Protein AF-A0A8T9AG79-F1 (afdb_monomer)

Mean predicted aligned error: 8.73 Å

Radius of gyration: 16.17 Å; Cα contacts (8 Å, |Δi|>4): 97; chains: 1; bounding box: 41×25×44 Å

Secondary structure (DSSP, 8-state):
-HHHHHHHHHHHHHHHHHHHS-----S-HHHHHHHHHHTSTT-HHHHHHHHHHHHHHHHHHHHHH----------S---TTS-----HHHHHHHHHHHHHHHHHHHHHHTT-

Sequence (112 aa):
VINAIHAAISSADAFCVARLGMRSASERHDDALVLFQGIAPENEDIKRNVKHLSGLLNIKTDAEYGERLFYENARKRSFRHVGSFASVQDATAAIKHAERLFDFVKGEIQKI

pLDDT: mean 78.28, std 18.97, range [37.62, 95.0]

Solvent-accessible surface area (backbone atoms only — not comparable to full-atom values): 6590 Å² total; per-residue (Å²): 87,66,67,32,42,51,51,34,52,54,40,50,38,52,44,28,33,74,76,69,74,45,60,68,86,62,92,51,67,64,53,42,43,53,54,49,35,63,76,47,73,85,38,65,69,45,54,50,46,43,54,50,51,53,55,42,51,53,52,44,51,43,71,77,71,43,90,64,70,66,83,77,90,76,84,82,82,92,61,98,82,59,75,53,75,69,54,75,65,52,38,51,49,32,44,54,50,22,50,56,47,41,55,50,39,52,59,60,58,75,72,111

Structure (mmCIF, N/CA/C/O backbone):
data_AF-A0A8T9AG79-F1
#
_entry.id   AF-A0A8T9AG79-F1
#
loop_
_atom_site.group_PDB
_atom_site.id
_atom_site.type_symbol
_atom_site.label_atom_id
_atom_site.label_alt_id
_atom_site.label_comp_id
_atom_site.label_asym_id
_atom_site.label_entity_id
_atom_site.label_seq_id
_atom_site.pdbx_PDB_ins_code
_atom_site.Cartn_x
_atom_site.Cartn_y
_atom_site.Cartn_z
_atom_site.occupancy
_atom_site.B_iso_or_equiv
_atom_site.auth_seq_id
_atom_site.auth_comp_id
_atom_site.auth_asym_id
_atom_site.auth_atom_id
_atom_site.pdbx_PDB_model_num
ATOM 1 N N . VAL A 1 1 ? 13.586 -3.458 -8.216 1.00 72.75 1 VAL A N 1
ATOM 2 C CA . VAL A 1 1 ? 12.244 -2.834 -8.327 1.00 72.75 1 VAL A CA 1
ATOM 3 C C . VAL A 1 1 ? 11.163 -3.735 -7.760 1.00 72.75 1 VAL A C 1
ATOM 5 O O . VAL A 1 1 ? 10.532 -3.337 -6.792 1.00 72.75 1 VAL A O 1
ATOM 8 N N . ILE A 1 2 ? 11.027 -4.971 -8.252 1.00 80.44 2 ILE A N 1
ATOM 9 C CA . ILE A 1 2 ? 9.980 -5.903 -7.805 1.00 80.44 2 ILE A CA 1
ATOM 10 C C . ILE A 1 2 ? 9.940 -6.140 -6.282 1.00 80.44 2 ILE A C 1
ATOM 12 O O . ILE A 1 2 ? 8.879 -6.058 -5.675 1.00 80.44 2 ILE A O 1
ATOM 16 N N . ASN A 1 3 ? 11.101 -6.292 -5.632 1.00 85.56 3 ASN A N 1
ATOM 17 C CA . ASN A 1 3 ? 11.178 -6.469 -4.175 1.00 85.56 3 ASN A CA 1
ATOM 18 C C . ASN A 1 3 ? 10.649 -5.260 -3.388 1.00 85.56 3 ASN A C 1
ATOM 20 O O . ASN A 1 3 ? 10.024 -5.443 -2.350 1.00 85.56 3 ASN A O 1
ATOM 24 N N . ALA A 1 4 ? 10.872 -4.034 -3.875 1.00 87.00 4 ALA A N 1
ATOM 25 C CA . ALA A 1 4 ? 10.346 -2.832 -3.226 1.00 87.00 4 ALA A CA 1
ATOM 26 C C . ALA A 1 4 ? 8.815 -2.776 -3.337 1.00 87.00 4 ALA A C 1
ATOM 28 O O . ALA A 1 4 ? 8.136 -2.398 -2.388 1.00 87.00 4 ALA A O 1
ATOM 29 N N . ILE A 1 5 ? 8.269 -3.227 -4.470 1.00 84.81 5 ILE A N 1
ATOM 30 C CA . ILE A 1 5 ? 6.822 -3.308 -4.679 1.00 84.81 5 ILE A CA 1
ATOM 31 C C . ILE A 1 5 ? 6.210 -4.366 -3.753 1.00 84.81 5 ILE A C 1
ATOM 33 O O . ILE A 1 5 ? 5.245 -4.070 -3.054 1.00 84.81 5 ILE A O 1
ATOM 37 N N . HIS A 1 6 ? 6.808 -5.559 -3.661 1.00 87.38 6 HIS A N 1
ATOM 38 C CA . HIS A 1 6 ? 6.369 -6.577 -2.700 1.00 87.38 6 HIS A CA 1
A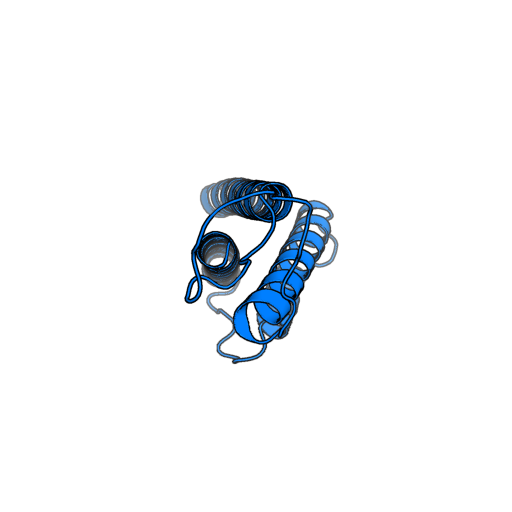TOM 39 C C . HIS A 1 6 ? 6.456 -6.093 -1.252 1.00 87.38 6 HIS A C 1
ATOM 41 O O . HIS A 1 6 ? 5.530 -6.330 -0.486 1.00 87.38 6 HIS 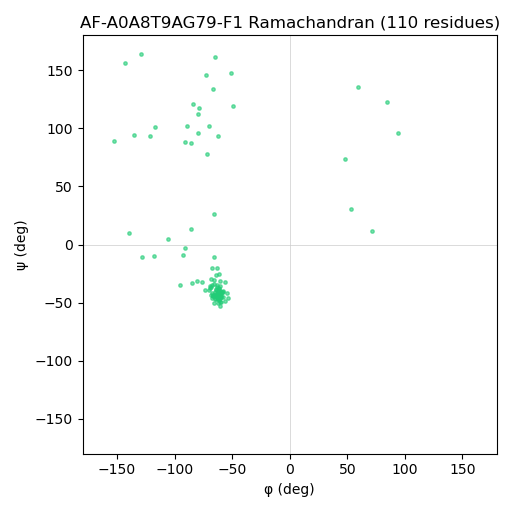A O 1
ATOM 47 N N . ALA A 1 7 ? 7.521 -5.380 -0.874 1.00 90.88 7 ALA A N 1
ATOM 48 C CA . ALA A 1 7 ? 7.639 -4.806 0.464 1.00 90.88 7 ALA A CA 1
ATOM 49 C C . ALA A 1 7 ? 6.504 -3.811 0.765 1.00 90.88 7 ALA A C 1
ATOM 51 O O . ALA A 1 7 ? 5.925 -3.851 1.851 1.00 90.88 7 ALA A O 1
ATOM 52 N N . ALA A 1 8 ? 6.145 -2.964 -0.205 1.00 91.06 8 ALA A N 1
ATOM 53 C CA . ALA A 1 8 ? 5.035 -2.028 -0.069 1.00 91.06 8 ALA A CA 1
ATOM 54 C C . ALA A 1 8 ? 3.685 -2.754 0.102 1.00 91.06 8 ALA A C 1
ATOM 56 O O . ALA A 1 8 ? 2.926 -2.419 1.009 1.00 91.06 8 ALA A O 1
ATOM 57 N N . ILE A 1 9 ? 3.411 -3.787 -0.704 1.00 89.25 9 ILE A N 1
ATOM 58 C CA . ILE A 1 9 ? 2.189 -4.606 -0.582 1.00 89.25 9 ILE A CA 1
ATOM 59 C C . ILE A 1 9 ? 2.131 -5.287 0.790 1.00 89.25 9 ILE A C 1
ATOM 61 O O . ILE A 1 9 ? 1.136 -5.158 1.496 1.00 89.25 9 ILE A O 1
ATOM 65 N N . SER A 1 10 ? 3.216 -5.939 1.215 1.00 91.50 10 SER A N 1
ATOM 66 C CA . SER A 1 10 ? 3.281 -6.604 2.521 1.00 91.50 10 SER A CA 1
ATOM 67 C C . SER A 1 10 ? 3.074 -5.628 3.683 1.00 91.50 10 SER A C 1
ATOM 69 O O . SER A 1 10 ? 2.452 -5.978 4.685 1.00 91.50 10 SER A O 1
ATOM 71 N N . SER A 1 11 ? 3.566 -4.391 3.563 1.00 92.94 11 SER A N 1
ATOM 72 C CA . SER A 1 11 ? 3.321 -3.341 4.555 1.00 92.94 11 SER A CA 1
ATOM 73 C C . SER A 1 11 ? 1.849 -2.914 4.587 1.00 92.94 11 SER A C 1
ATOM 75 O O . SER A 1 11 ? 1.291 -2.755 5.673 1.00 92.94 11 SER A O 1
ATOM 77 N N . ALA A 1 12 ? 1.203 -2.776 3.426 1.00 92.50 12 ALA A N 1
ATOM 78 C CA . ALA A 1 12 ? -0.228 -2.494 3.340 1.00 92.50 12 ALA A CA 1
ATOM 79 C C . ALA A 1 12 ? -1.076 -3.618 3.957 1.00 92.50 12 ALA A C 1
ATOM 81 O O . ALA A 1 12 ? -1.996 -3.337 4.726 1.00 92.50 12 ALA A O 1
ATOM 82 N N . ASP A 1 13 ? -0.729 -4.879 3.693 1.00 92.00 13 ASP A N 1
ATOM 83 C CA . ASP A 1 13 ? -1.397 -6.039 4.288 1.00 92.00 13 ASP A CA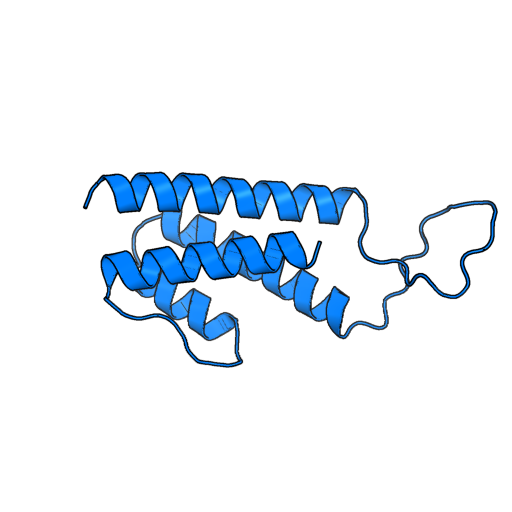 1
ATOM 84 C C . ASP A 1 13 ? -1.249 -6.058 5.811 1.00 92.00 13 ASP A C 1
ATOM 86 O O . ASP A 1 13 ? -2.233 -6.269 6.520 1.00 92.00 13 ASP A O 1
ATOM 90 N N . ALA A 1 14 ? -0.048 -5.784 6.332 1.00 93.44 14 ALA A N 1
ATOM 91 C CA . ALA A 1 14 ? 0.182 -5.696 7.773 1.00 93.44 14 ALA A CA 1
ATOM 92 C C . ALA A 1 14 ? -0.710 -4.629 8.428 1.00 93.44 14 ALA A C 1
ATOM 94 O O . ALA A 1 14 ? -1.262 -4.859 9.504 1.00 93.44 14 ALA A O 1
ATOM 95 N N . PHE A 1 15 ? -0.902 -3.486 7.763 1.00 94.38 15 PHE A N 1
ATOM 96 C CA . PHE A 1 15 ? -1.802 -2.441 8.243 1.00 94.38 15 PHE A CA 1
ATOM 97 C C . PHE A 1 15 ? -3.271 -2.879 8.239 1.00 94.38 15 PHE A C 1
ATOM 99 O O . PHE A 1 15 ? -3.974 -2.670 9.230 1.00 94.38 15 PHE A O 1
ATOM 106 N N . CYS A 1 16 ? -3.722 -3.531 7.163 1.00 94.19 16 CYS A N 1
ATOM 107 C CA . CYS A 1 16 ? -5.080 -4.070 7.072 1.00 94.19 16 CYS A CA 1
ATOM 108 C C . CYS A 1 16 ? -5.342 -5.104 8.171 1.00 94.19 16 CYS A C 1
ATOM 110 O O . CYS A 1 16 ? -6.368 -5.035 8.845 1.00 94.19 16 CYS A O 1
ATOM 112 N N . VAL A 1 17 ? -4.389 -6.004 8.428 1.00 94.62 17 VAL A N 1
ATOM 113 C CA . VAL A 1 17 ? -4.494 -6.986 9.515 1.00 94.62 17 VAL A CA 1
ATOM 114 C C . VAL A 1 17 ? -4.553 -6.291 10.872 1.00 94.62 17 VAL A C 1
ATOM 116 O O . VAL A 1 17 ? -5.410 -6.629 11.682 1.00 94.62 17 VAL A O 1
ATOM 119 N N . ALA A 1 18 ? -3.700 -5.295 11.114 1.00 94.06 18 ALA A N 1
ATOM 120 C CA . ALA A 1 18 ? -3.675 -4.583 12.388 1.00 94.06 18 ALA A CA 1
ATOM 121 C C . ALA A 1 18 ? -4.982 -3.823 12.681 1.00 94.06 18 ALA A C 1
ATOM 123 O O . ALA A 1 18 ? -5.387 -3.735 13.836 1.00 94.06 18 ALA A O 1
ATOM 124 N N . ARG A 1 19 ? -5.647 -3.271 11.655 1.00 94.06 19 ARG A N 1
ATOM 125 C CA . ARG A 1 19 ? -6.862 -2.451 11.824 1.00 94.06 19 ARG A CA 1
ATOM 126 C C . ARG A 1 19 ? -8.172 -3.215 11.669 1.00 94.06 19 ARG A C 1
ATOM 128 O O . ARG A 1 19 ? -9.140 -2.875 12.340 1.00 94.06 19 ARG A O 1
ATOM 135 N N . LEU A 1 20 ? -8.217 -4.202 10.779 1.00 93.00 20 LEU A N 1
ATOM 136 C CA . LEU A 1 20 ? -9.439 -4.915 10.391 1.00 93.00 20 LEU A CA 1
ATOM 137 C C . LEU A 1 20 ? -9.391 -6.412 10.725 1.00 93.00 20 LEU A C 1
ATOM 139 O O . LEU A 1 20 ? -10.398 -7.097 10.580 1.00 93.00 20 LEU A O 1
ATOM 143 N N . GLY A 1 21 ? -8.233 -6.949 11.122 1.00 93.31 21 GLY A N 1
ATOM 144 C CA . GLY A 1 21 ? -8.044 -8.389 11.325 1.00 93.31 21 GLY A CA 1
ATOM 145 C C . GLY A 1 21 ? -8.017 -9.205 10.028 1.00 93.31 21 GLY A C 1
ATOM 146 O O . GLY A 1 21 ? -8.082 -10.430 10.075 1.00 93.31 21 GLY A O 1
ATOM 147 N N . MET A 1 22 ? -7.923 -8.552 8.865 1.00 92.38 22 MET A N 1
ATOM 148 C CA . MET A 1 22 ? -7.973 -9.204 7.555 1.00 92.38 22 MET A CA 1
ATOM 149 C C . MET A 1 22 ? -7.020 -8.555 6.549 1.00 92.38 22 MET A C 1
ATOM 151 O O . MET A 1 22 ? -6.677 -7.383 6.665 1.00 92.38 22 MET A O 1
ATOM 155 N N . ARG A 1 23 ? -6.626 -9.320 5.528 1.00 91.62 23 ARG A N 1
ATOM 156 C CA . ARG A 1 23 ? -5.903 -8.841 4.340 1.00 91.62 23 ARG A CA 1
ATOM 157 C C . ARG A 1 23 ? -6.606 -9.320 3.077 1.00 91.62 23 ARG A C 1
ATOM 159 O O . ARG A 1 23 ? -7.380 -10.278 3.134 1.00 91.62 23 ARG A O 1
ATOM 166 N N . SER A 1 24 ? -6.290 -8.715 1.935 1.00 86.88 24 SER A N 1
ATOM 167 C CA . SER A 1 24 ? -6.728 -9.270 0.656 1.00 86.88 24 SER A CA 1
ATOM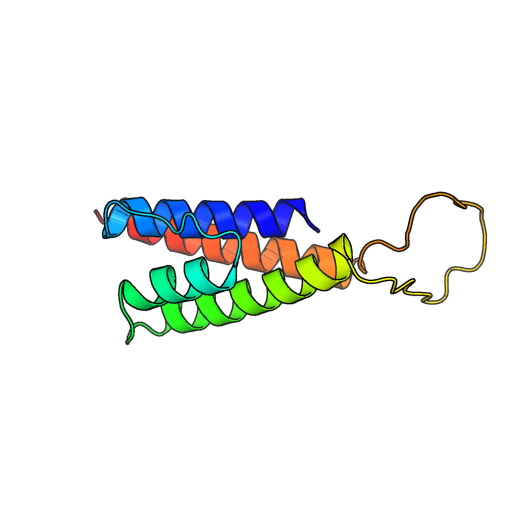 168 C C . SER A 1 24 ? -6.035 -10.615 0.415 1.00 86.88 24 SER A C 1
ATOM 170 O O . SER A 1 24 ? -4.830 -10.762 0.629 1.00 86.88 24 SER A O 1
ATOM 172 N N . ALA A 1 25 ? -6.807 -11.617 -0.005 1.00 84.00 25 ALA A N 1
ATOM 173 C CA . ALA A 1 25 ? -6.299 -12.901 -0.493 1.00 84.00 25 ALA A CA 1
ATOM 174 C C . ALA A 1 25 ? -6.417 -13.027 -2.022 1.00 84.00 25 ALA A C 1
ATOM 176 O O . ALA A 1 25 ? -6.137 -14.088 -2.571 1.00 84.00 25 ALA A O 1
ATOM 177 N N . SER A 1 26 ? -6.855 -11.958 -2.690 1.00 81.19 26 SER A N 1
ATOM 178 C CA . SER A 1 26 ? -7.043 -11.924 -4.136 1.00 81.19 26 SER A CA 1
ATOM 179 C C . SER A 1 26 ? -5.707 -11.895 -4.870 1.00 81.19 26 SER A C 1
ATOM 181 O O . SER A 1 26 ? -4.753 -11.254 -4.425 1.00 81.19 26 SER A O 1
ATOM 183 N N . GLU A 1 27 ? -5.662 -12.528 -6.040 1.00 74.06 27 GLU A N 1
ATOM 184 C CA . GLU A 1 27 ? -4.556 -12.365 -6.990 1.00 74.06 27 GLU A CA 1
ATOM 185 C C . GLU A 1 27 ? -4.527 -10.951 -7.589 1.00 74.06 27 GLU A C 1
ATOM 187 O O . GLU A 1 27 ? -3.488 -10.484 -8.058 1.00 74.06 27 GLU A O 1
ATOM 192 N N . ARG A 1 28 ? -5.657 -10.231 -7.537 1.00 76.88 28 ARG A N 1
ATOM 193 C CA . ARG A 1 28 ? -5.741 -8.843 -7.984 1.00 76.88 28 ARG A CA 1
ATOM 194 C C . ARG A 1 28 ? -5.187 -7.923 -6.909 1.00 76.88 28 ARG A C 1
ATOM 196 O O . ARG A 1 28 ? -5.797 -7.713 -5.862 1.00 76.88 28 ARG A O 1
ATOM 203 N N . HIS A 1 29 ? -4.053 -7.304 -7.210 1.00 74.19 29 HIS A N 1
ATOM 204 C CA . HIS A 1 29 ? -3.430 -6.339 -6.309 1.00 74.19 29 HIS A CA 1
ATOM 205 C C . HIS A 1 29 ? -4.310 -5.108 -6.025 1.00 74.19 29 HIS A C 1
ATOM 207 O O . HIS A 1 29 ? -4.206 -4.525 -4.947 1.00 74.19 29 HIS A O 1
ATOM 213 N N . ASP A 1 30 ? -5.220 -4.757 -6.937 1.00 80.88 30 ASP A N 1
ATOM 214 C CA . ASP A 1 30 ? -6.190 -3.672 -6.738 1.00 80.88 30 ASP A CA 1
ATOM 215 C C . ASP A 1 30 ? -7.109 -3.915 -5.534 1.00 80.88 30 ASP A C 1
ATOM 217 O O . ASP A 1 30 ? -7.484 -2.971 -4.840 1.00 80.88 30 ASP A O 1
ATOM 221 N N . ASP A 1 31 ? -7.426 -5.173 -5.221 1.00 85.50 31 ASP A N 1
ATOM 222 C CA . ASP A 1 31 ? -8.306 -5.495 -4.094 1.00 85.50 31 ASP A CA 1
ATOM 223 C C . ASP A 1 31 ? -7.627 -5.165 -2.753 1.00 85.50 31 ASP A C 1
ATOM 225 O O . ASP A 1 31 ? -8.289 -4.773 -1.791 1.00 85.50 31 ASP A O 1
ATOM 229 N N . ALA A 1 32 ? -6.291 -5.249 -2.693 1.00 85.50 32 ALA A N 1
ATOM 230 C CA . ALA A 1 32 ? -5.524 -4.797 -1.532 1.00 85.50 32 ALA A CA 1
ATOM 231 C C . ALA A 1 32 ? -5.582 -3.267 -1.373 1.00 85.50 32 ALA A C 1
ATOM 233 O O . ALA A 1 32 ? -5.661 -2.773 -0.248 1.00 85.50 32 ALA A O 1
ATOM 234 N N . LEU A 1 33 ? -5.613 -2.511 -2.480 1.00 90.44 33 LEU A N 1
ATOM 235 C CA . LEU A 1 33 ? -5.784 -1.052 -2.451 1.00 90.44 33 LEU A CA 1
ATOM 236 C C . LEU A 1 33 ? -7.160 -0.654 -1.918 1.00 90.44 33 LEU A C 1
ATOM 238 O O . LEU A 1 33 ? -7.261 0.264 -1.105 1.00 90.44 33 LEU A O 1
ATOM 242 N N . VAL A 1 34 ? -8.208 -1.347 -2.370 1.00 91.31 34 VAL A N 1
ATOM 243 C CA . VAL A 1 34 ? -9.587 -1.107 -1.926 1.00 91.31 34 VAL A CA 1
ATOM 244 C C . VAL A 1 34 ? -9.713 -1.369 -0.428 1.00 91.31 34 VAL A C 1
ATOM 246 O O . VAL A 1 34 ? -10.248 -0.527 0.294 1.00 91.31 34 VAL A O 1
ATOM 249 N N . LEU A 1 35 ? -9.169 -2.492 0.053 1.00 92.56 35 LEU A N 1
ATOM 250 C CA . LEU A 1 35 ? -9.177 -2.818 1.477 1.00 92.56 35 LEU A CA 1
ATOM 251 C C . LEU A 1 35 ? -8.414 -1.770 2.301 1.00 92.56 35 LEU A C 1
ATOM 253 O O . LEU A 1 35 ? -8.929 -1.293 3.310 1.00 92.56 35 LEU A O 1
ATOM 257 N N . PHE A 1 36 ? -7.227 -1.365 1.842 1.00 92.94 36 PHE A N 1
ATOM 258 C CA . PHE A 1 36 ? -6.409 -0.357 2.516 1.00 92.94 36 PHE A CA 1
ATOM 259 C C . PHE A 1 36 ? -7.117 1.005 2.588 1.00 92.94 36 PHE A C 1
ATOM 261 O O . PHE A 1 36 ? -7.157 1.622 3.652 1.00 92.94 36 PHE A O 1
ATOM 268 N N . GLN A 1 37 ? -7.716 1.470 1.485 1.00 93.94 37 GLN A N 1
ATOM 269 C CA . 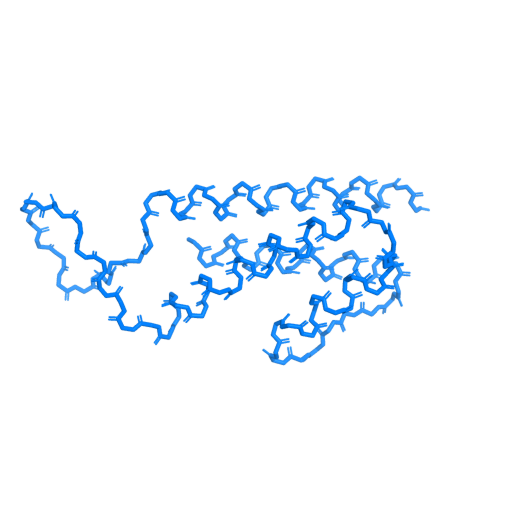GLN A 1 37 ? -8.498 2.714 1.461 1.00 93.94 37 GLN A CA 1
ATOM 270 C C . GLN A 1 37 ? -9.711 2.637 2.397 1.00 93.94 37 GLN A C 1
ATOM 272 O O . GLN A 1 37 ? -10.059 3.624 3.045 1.00 93.94 37 GLN A O 1
ATOM 277 N N . GLY A 1 38 ? -10.344 1.463 2.475 1.00 93.19 38 GLY A N 1
ATOM 278 C CA . GLY A 1 38 ? -11.529 1.216 3.292 1.00 93.19 38 GLY A CA 1
ATOM 279 C C . GLY A 1 38 ? -11.309 1.379 4.797 1.00 93.19 38 GLY A C 1
ATOM 280 O O . GLY A 1 38 ? -12.278 1.615 5.512 1.00 93.19 38 GLY A O 1
ATOM 281 N N . ILE A 1 39 ? -10.062 1.321 5.282 1.00 93.31 39 ILE A N 1
ATOM 282 C CA . ILE A 1 39 ? -9.732 1.503 6.707 1.00 93.31 39 ILE A CA 1
ATOM 283 C C . ILE A 1 39 ? -10.166 2.884 7.212 1.00 93.31 39 ILE A C 1
ATOM 285 O O . ILE A 1 39 ? -10.732 2.999 8.297 1.00 93.31 39 ILE A O 1
ATOM 289 N N . ALA A 1 40 ? -9.886 3.937 6.443 1.00 91.44 40 ALA A N 1
ATOM 290 C CA . ALA A 1 40 ? -10.363 5.285 6.729 1.00 91.44 40 ALA A CA 1
ATOM 291 C C . ALA A 1 40 ? -10.474 6.069 5.411 1.00 91.44 40 ALA A C 1
ATOM 293 O O . ALA A 1 40 ? -9.514 6.731 5.000 1.00 91.44 40 ALA A O 1
ATOM 294 N N . PRO A 1 41 ? -11.635 6.008 4.737 1.00 91.12 41 PRO A N 1
ATOM 295 C CA . PRO A 1 41 ? -11.784 6.498 3.371 1.00 91.12 41 PRO A CA 1
ATOM 296 C C . PRO A 1 41 ? -11.564 8.004 3.239 1.00 91.12 41 PRO A C 1
ATOM 298 O O . PRO A 1 41 ? -11.119 8.443 2.186 1.00 91.12 41 PRO A O 1
ATOM 301 N N . GLU A 1 42 ? -11.797 8.777 4.302 1.00 93.00 42 GLU A N 1
ATOM 302 C CA . GLU A 1 42 ? -11.602 10.232 4.318 1.00 93.00 42 GLU A CA 1
ATOM 303 C C . GLU A 1 42 ? -10.204 10.679 4.764 1.00 93.00 42 GLU A C 1
ATOM 305 O O . GLU A 1 42 ? -9.900 11.869 4.748 1.00 93.00 42 GLU A O 1
ATOM 310 N N . ASN A 1 43 ? -9.324 9.751 5.147 1.00 93.31 43 ASN A N 1
ATOM 311 C CA . ASN A 1 43 ? -7.977 10.103 5.576 1.00 93.31 43 ASN A CA 1
ATOM 312 C C . ASN A 1 43 ? -7.078 10.392 4.359 1.00 93.31 43 ASN A C 1
ATOM 314 O O . ASN A 1 43 ? -6.800 9.514 3.539 1.00 93.31 43 ASN A O 1
ATOM 318 N N . GLU A 1 44 ? -6.588 11.628 4.262 1.00 93.88 44 GLU A N 1
ATOM 319 C CA . GLU A 1 44 ? -5.763 12.092 3.139 1.00 93.88 44 GLU A CA 1
ATOM 320 C C . GLU A 1 44 ? -4.397 11.394 3.044 1.00 93.88 44 GLU A C 1
ATOM 322 O O . GLU A 1 44 ? -3.883 11.182 1.943 1.00 93.88 44 GLU A O 1
ATOM 327 N N . ASP A 1 45 ? -3.807 10.972 4.166 1.00 91.94 45 ASP A N 1
ATOM 328 C CA . ASP A 1 45 ? -2.561 10.201 4.145 1.00 91.94 45 ASP A CA 1
ATOM 329 C C . ASP A 1 45 ? -2.784 8.795 3.578 1.00 91.94 45 ASP A C 1
ATOM 331 O O . ASP A 1 45 ? -1.957 8.313 2.796 1.00 91.94 45 ASP A O 1
ATOM 335 N N . ILE A 1 46 ? -3.928 8.178 3.895 1.00 92.62 46 ILE A N 1
ATOM 336 C CA . ILE A 1 46 ? -4.352 6.894 3.322 1.00 92.62 46 ILE A CA 1
ATOM 337 C C . ILE A 1 46 ? -4.618 7.042 1.822 1.00 92.62 46 ILE A C 1
ATOM 339 O O . ILE A 1 46 ? -4.005 6.309 1.045 1.00 92.62 46 ILE A O 1
ATOM 343 N N . LYS A 1 47 ? -5.407 8.040 1.394 1.00 93.25 47 LYS A N 1
ATOM 344 C CA . LYS A 1 47 ? -5.647 8.333 -0.037 1.00 93.25 47 LYS A CA 1
ATOM 345 C C . LYS A 1 47 ? -4.338 8.512 -0.805 1.00 93.25 47 LYS A C 1
ATOM 347 O O . LYS A 1 47 ? -4.141 7.938 -1.881 1.00 93.25 47 LYS A O 1
ATOM 352 N N . ARG A 1 48 ? -3.403 9.281 -0.238 1.00 92.75 48 ARG A N 1
ATOM 353 C CA . ARG A 1 48 ? -2.080 9.504 -0.832 1.00 92.75 48 ARG A CA 1
ATOM 354 C C . ARG A 1 48 ? -1.313 8.190 -0.960 1.00 92.75 48 ARG A C 1
ATOM 356 O O . ARG A 1 48 ? -0.786 7.899 -2.031 1.00 92.75 48 ARG A O 1
ATOM 363 N N . ASN A 1 49 ? -1.270 7.376 0.092 1.00 91.75 49 ASN A N 1
ATOM 364 C CA . ASN A 1 49 ? -0.584 6.081 0.083 1.00 91.75 49 ASN A CA 1
ATOM 365 C C . ASN A 1 49 ? -1.176 5.087 -0.920 1.00 91.75 49 ASN A C 1
ATOM 367 O O . ASN A 1 49 ? -0.408 4.440 -1.630 1.00 91.75 49 ASN A O 1
ATOM 371 N N . VAL A 1 50 ? -2.499 5.041 -1.064 1.00 91.69 50 VAL A N 1
ATOM 372 C CA . VAL A 1 50 ? -3.181 4.218 -2.075 1.00 91.69 50 VAL A CA 1
ATOM 373 C C . VAL A 1 50 ? -2.780 4.631 -3.487 1.00 91.69 50 VAL A C 1
ATOM 375 O O . VAL A 1 50 ? -2.437 3.775 -4.302 1.00 91.69 50 VAL A O 1
ATOM 378 N N . LYS A 1 51 ? -2.719 5.937 -3.773 1.00 90.62 51 LYS A N 1
ATOM 379 C CA . LYS A 1 51 ? -2.256 6.440 -5.076 1.00 90.62 51 LYS A CA 1
ATOM 380 C C .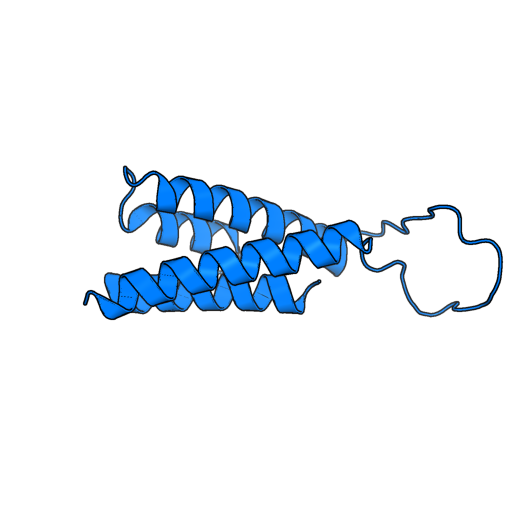 LYS A 1 51 ? -0.817 6.013 -5.384 1.00 90.62 51 LYS A C 1
ATOM 382 O O . LYS A 1 51 ? -0.520 5.627 -6.513 1.00 90.62 51 LYS A O 1
ATOM 387 N N . HIS A 1 52 ? 0.077 6.068 -4.398 1.00 88.12 52 HIS A N 1
ATOM 388 C CA . HIS A 1 52 ? 1.459 5.623 -4.590 1.00 88.12 52 HIS A CA 1
ATOM 389 C C . HIS A 1 52 ? 1.561 4.112 -4.783 1.00 88.12 52 HIS A C 1
ATOM 391 O O . HIS A 1 52 ? 2.274 3.670 -5.681 1.00 88.12 52 HIS A O 1
ATOM 397 N N . LEU A 1 53 ? 0.830 3.326 -3.990 1.00 86.81 53 LEU A N 1
ATOM 398 C CA . LEU A 1 53 ? 0.821 1.872 -4.109 1.00 86.81 53 LEU A CA 1
ATOM 399 C C . LEU A 1 53 ? 0.237 1.427 -5.460 1.00 86.81 53 LEU A C 1
ATOM 401 O O . LEU A 1 53 ? 0.813 0.561 -6.107 1.00 86.81 53 LEU A O 1
ATOM 405 N N . SER A 1 54 ? -0.811 2.093 -5.953 1.00 88.31 54 SER A N 1
ATOM 406 C CA . SER A 1 54 ? -1.331 1.898 -7.315 1.00 88.31 54 SER A CA 1
ATOM 407 C C . SER A 1 54 ? -0.272 2.174 -8.389 1.00 88.31 54 SER A C 1
ATOM 409 O O . SER A 1 54 ? -0.074 1.361 -9.290 1.00 88.31 54 SER A O 1
ATOM 411 N N . GLY A 1 55 ? 0.486 3.270 -8.261 1.00 84.12 55 GLY A N 1
ATOM 412 C CA . GLY A 1 55 ? 1.602 3.567 -9.165 1.00 84.12 55 GLY A CA 1
ATOM 413 C C . GLY A 1 55 ? 2.679 2.475 -9.172 1.00 84.12 55 GLY A C 1
ATOM 414 O O . GLY A 1 55 ? 3.165 2.097 -10.235 1.00 84.12 55 GLY A O 1
ATOM 415 N N . LEU A 1 56 ? 3.010 1.918 -8.002 1.00 81.75 56 LEU A N 1
ATOM 416 C CA . LEU A 1 56 ? 3.951 0.801 -7.883 1.00 81.75 56 LEU A CA 1
ATOM 417 C C . LEU A 1 56 ? 3.436 -0.478 -8.547 1.00 81.75 56 LEU A C 1
ATOM 419 O O . LEU A 1 56 ? 4.202 -1.173 -9.210 1.00 81.75 56 LEU A O 1
ATOM 423 N N . LEU A 1 57 ? 2.151 -0.789 -8.398 1.00 80.38 57 LEU A N 1
ATOM 424 C CA . LEU A 1 57 ? 1.542 -1.979 -8.994 1.00 80.38 57 LEU A CA 1
ATOM 425 C C . LEU A 1 57 ? 1.528 -1.932 -10.526 1.00 80.38 57 LEU A C 1
ATOM 427 O O . LEU A 1 57 ? 1.758 -2.956 -11.173 1.00 80.38 57 LEU A O 1
ATOM 431 N N . ASN A 1 58 ? 1.363 -0.743 -11.108 1.00 78.38 58 ASN A N 1
ATOM 432 C CA . ASN A 1 58 ? 1.499 -0.557 -12.553 1.00 78.38 58 ASN A CA 1
ATOM 433 C C . ASN A 1 58 ? 2.927 -0.876 -13.025 1.00 78.38 58 ASN A C 1
ATOM 435 O O . ASN A 1 58 ? 3.103 -1.610 -13.993 1.00 78.38 58 ASN A O 1
ATOM 439 N N . ILE A 1 59 ? 3.950 -0.433 -12.282 1.00 73.88 59 ILE A N 1
ATOM 440 C CA . ILE A 1 59 ? 5.356 -0.754 -12.584 1.00 73.88 59 ILE A CA 1
ATOM 441 C C . ILE A 1 59 ? 5.625 -2.263 -12.459 1.00 73.88 59 ILE A C 1
ATOM 443 O O . ILE A 1 59 ? 6.369 -2.815 -13.264 1.00 73.88 59 ILE A O 1
ATOM 447 N N . LYS A 1 60 ? 5.030 -2.953 -11.471 1.00 69.62 60 LYS A N 1
ATOM 448 C CA . LYS A 1 60 ? 5.136 -4.421 -11.328 1.00 69.62 60 LYS A CA 1
ATOM 449 C C . LYS A 1 60 ? 4.559 -5.138 -12.538 1.00 69.62 60 LYS A C 1
ATOM 451 O O . LYS A 1 60 ? 5.216 -6.024 -13.067 1.00 69.62 60 LYS A O 1
ATOM 456 N N . THR A 1 61 ? 3.374 -4.730 -12.979 1.00 62.50 61 THR A N 1
ATOM 457 C CA . THR A 1 61 ? 2.705 -5.326 -14.142 1.00 62.50 61 THR A CA 1
ATOM 458 C C . THR A 1 61 ? 3.565 -5.176 -15.400 1.00 62.50 61 THR A C 1
ATOM 460 O O . THR A 1 61 ? 3.790 -6.153 -16.111 1.00 62.50 61 THR A O 1
ATOM 463 N N . ASP A 1 62 ? 4.152 -3.996 -15.609 1.00 60.78 62 ASP A N 1
ATOM 464 C CA . ASP A 1 62 ? 5.067 -3.740 -16.726 1.00 60.78 62 ASP A CA 1
ATOM 465 C C . ASP A 1 62 ? 6.406 -4.489 -16.596 1.00 60.78 62 ASP A C 1
ATOM 467 O O . ASP A 1 62 ? 6.962 -4.929 -17.596 1.00 60.78 62 ASP A O 1
ATOM 471 N N . ALA A 1 63 ? 6.939 -4.658 -15.384 1.00 58.91 63 ALA A N 1
ATOM 472 C CA . ALA A 1 63 ? 8.216 -5.339 -15.158 1.00 58.91 63 ALA A CA 1
ATOM 473 C C . ALA A 1 63 ? 8.113 -6.876 -15.168 1.00 58.91 63 ALA A C 1
ATOM 475 O O . ALA A 1 63 ? 9.087 -7.540 -15.521 1.00 58.91 63 ALA A O 1
ATOM 476 N N . GLU A 1 64 ? 6.977 -7.445 -14.749 1.00 56.06 64 GLU A N 1
ATOM 477 C CA . GLU A 1 64 ? 6.731 -8.895 -14.737 1.00 56.06 64 GLU A CA 1
ATOM 478 C C . GLU A 1 64 ? 6.216 -9.416 -16.084 1.00 56.06 64 GLU A C 1
ATOM 480 O O . GLU A 1 64 ? 6.546 -10.541 -16.456 1.00 56.06 64 GLU A O 1
ATOM 485 N N . TYR A 1 65 ? 5.436 -8.614 -16.818 1.00 53.53 65 TYR A N 1
ATOM 486 C CA . TYR A 1 65 ? 4.735 -9.062 -18.029 1.00 53.53 65 TYR A CA 1
ATOM 487 C C . TYR A 1 65 ? 4.962 -8.171 -19.257 1.00 53.53 65 TYR A C 1
ATOM 489 O O . TYR A 1 65 ? 4.577 -8.547 -20.364 1.00 53.53 65 TYR A O 1
ATOM 497 N N . GLY A 1 66 ? 5.569 -6.994 -19.101 1.00 50.12 66 GLY A N 1
ATOM 498 C CA . GLY A 1 66 ? 5.809 -6.078 -20.208 1.00 50.12 66 GLY A CA 1
ATOM 499 C C . GLY A 1 66 ? 7.081 -6.426 -20.977 1.00 50.12 66 GLY A C 1
ATOM 500 O O . GLY A 1 66 ? 8.190 -6.332 -20.458 1.00 50.12 66 GLY A O 1
ATOM 501 N N . GLU A 1 67 ? 6.948 -6.704 -22.274 1.00 45.34 67 GLU A N 1
ATOM 502 C CA . GLU A 1 67 ? 8.059 -6.773 -23.242 1.00 45.34 67 GLU A CA 1
ATOM 503 C C . GLU A 1 67 ? 8.760 -5.411 -23.479 1.00 45.34 67 GLU A C 1
ATOM 505 O O . GLU A 1 67 ? 9.312 -5.147 -24.550 1.00 45.34 67 GLU A O 1
ATOM 510 N N . ARG A 1 68 ? 8.745 -4.480 -22.519 1.00 47.09 68 ARG A N 1
ATOM 511 C CA . ARG A 1 68 ? 9.374 -3.169 -22.702 1.00 47.09 68 ARG A CA 1
ATOM 512 C C . ARG A 1 68 ? 10.855 -3.227 -22.358 1.00 47.09 68 ARG A C 1
ATOM 514 O O . ARG A 1 68 ? 11.293 -2.904 -21.259 1.00 47.09 68 ARG A O 1
ATOM 521 N N . LEU A 1 69 ? 11.640 -3.578 -23.377 1.00 44.53 69 LEU A N 1
ATOM 522 C CA . LEU A 1 69 ? 13.060 -3.250 -23.466 1.00 44.53 69 LEU A CA 1
ATOM 523 C C . LEU A 1 69 ? 13.220 -1.723 -23.511 1.00 44.53 69 LEU A C 1
ATOM 525 O O . LEU A 1 69 ? 13.181 -1.112 -24.579 1.00 44.53 69 LEU A O 1
ATOM 529 N N . PHE A 1 70 ? 13.412 -1.090 -22.355 1.00 41.84 70 PHE A N 1
ATOM 530 C CA . PHE A 1 70 ? 13.831 0.308 -22.307 1.00 41.84 70 PHE A CA 1
ATOM 531 C C . PHE A 1 70 ? 15.285 0.415 -22.787 1.00 41.84 70 PHE A C 1
ATOM 533 O O . PHE A 1 70 ? 16.227 0.074 -22.069 1.00 41.84 70 PHE A O 1
ATOM 540 N N . TYR A 1 71 ? 15.462 0.856 -24.033 1.00 42.59 71 TYR A N 1
ATOM 541 C CA . TYR A 1 71 ? 16.743 1.308 -24.563 1.00 42.59 71 TYR A CA 1
ATOM 542 C C . TYR A 1 71 ? 16.888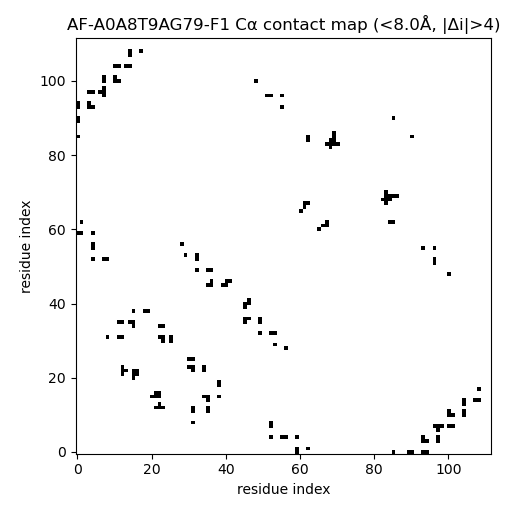 2.799 -24.287 1.00 42.59 71 TYR A C 1
ATOM 544 O O . TYR A 1 71 ? 16.348 3.621 -25.022 1.00 42.59 71 TYR A O 1
ATOM 552 N N . GLU A 1 72 ? 17.674 3.157 -23.278 1.00 39.25 72 GLU A N 1
ATOM 553 C CA . GLU A 1 72 ? 18.154 4.529 -23.140 1.00 39.25 72 GLU A CA 1
ATOM 554 C C . GLU A 1 72 ? 19.689 4.540 -23.146 1.00 39.25 72 GLU A C 1
ATOM 556 O O . GLU A 1 72 ? 20.367 4.316 -22.150 1.00 39.25 72 GLU A O 1
ATOM 561 N N . ASN A 1 73 ? 20.239 4.734 -24.349 1.00 38.53 73 ASN A N 1
ATOM 562 C CA . ASN A 1 73 ? 21.558 5.314 -24.627 1.00 38.53 73 ASN A CA 1
ATOM 563 C C . ASN A 1 73 ? 22.818 4.740 -23.936 1.00 38.53 73 ASN A C 1
ATOM 565 O O . ASN A 1 73 ? 23.818 5.448 -23.805 1.00 38.53 73 ASN A O 1
ATOM 569 N N . ALA A 1 74 ? 22.874 3.445 -23.613 1.00 38.44 74 ALA A N 1
ATOM 570 C CA . ALA A 1 74 ? 24.123 2.800 -23.195 1.00 38.44 74 ALA A CA 1
ATOM 571 C C . ALA A 1 74 ? 24.899 2.205 -24.385 1.00 38.44 74 ALA A C 1
ATOM 573 O O . ALA A 1 74 ? 24.801 1.034 -24.755 1.00 38.44 74 ALA A O 1
ATOM 574 N N . ARG A 1 75 ? 25.743 3.053 -24.971 1.00 40.34 75 ARG A N 1
ATOM 575 C CA . ARG A 1 75 ? 26.922 2.663 -25.746 1.00 40.34 75 ARG A CA 1
ATOM 576 C C . ARG A 1 75 ? 27.751 1.642 -24.937 1.00 40.34 75 ARG A C 1
ATOM 578 O O . ARG A 1 75 ? 28.318 1.998 -23.913 1.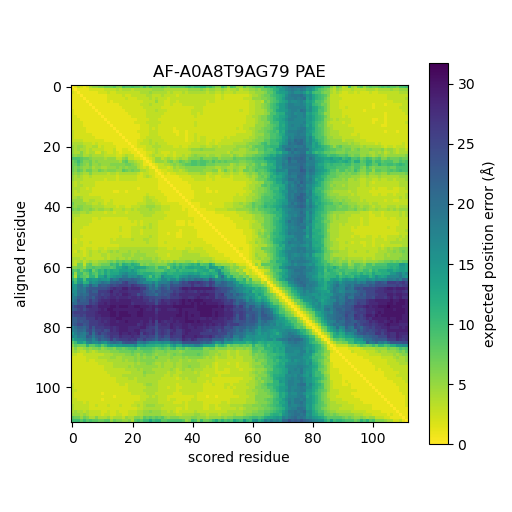00 40.34 75 ARG A O 1
ATOM 585 N N . LYS A 1 76 ? 27.913 0.442 -25.513 1.00 42.75 76 LYS A N 1
ATOM 586 C CA . LYS A 1 76 ? 28.877 -0.644 -25.208 1.00 42.75 76 LYS A CA 1
ATOM 587 C C . LYS A 1 76 ? 28.526 -1.649 -24.089 1.00 42.75 76 LYS A C 1
ATOM 589 O O . LYS A 1 76 ? 28.524 -1.329 -22.912 1.00 42.75 76 LYS A O 1
ATOM 594 N N . ARG A 1 77 ? 28.530 -2.915 -24.545 1.00 38.03 77 ARG A N 1
ATOM 595 C CA . ARG A 1 77 ? 28.833 -4.198 -23.870 1.00 38.03 77 ARG A CA 1
ATOM 596 C C . ARG A 1 77 ? 27.664 -5.000 -23.279 1.00 38.03 77 ARG A C 1
ATOM 598 O O . ARG A 1 77 ? 27.295 -4.874 -22.125 1.00 38.03 77 ARG A O 1
ATOM 605 N N . SER A 1 78 ? 27.225 -5.948 -24.110 1.00 42.22 78 SER A N 1
ATOM 606 C CA . SER A 1 78 ? 27.154 -7.384 -23.802 1.00 42.22 78 SER A CA 1
ATOM 607 C C . SER A 1 78 ? 26.522 -7.812 -22.478 1.00 42.22 78 SER A C 1
ATOM 609 O O . SER A 1 78 ? 27.205 -8.382 -21.639 1.00 42.22 78 SER A O 1
ATOM 611 N N . PHE A 1 79 ? 25.199 -7.713 -22.373 1.00 39.50 79 PHE A N 1
ATOM 612 C CA . PHE A 1 79 ? 24.413 -8.653 -21.572 1.00 39.50 79 PHE A CA 1
ATOM 613 C C . PHE A 1 79 ? 23.181 -9.057 -22.377 1.00 39.50 79 PHE A C 1
ATOM 615 O O . PHE A 1 79 ? 22.178 -8.361 -22.409 1.00 39.50 79 PHE A O 1
ATOM 622 N N . ARG A 1 80 ? 23.278 -10.182 -23.094 1.00 37.62 80 ARG A N 1
ATOM 623 C CA . ARG A 1 80 ? 22.199 -10.700 -23.956 1.00 37.62 80 ARG A CA 1
ATOM 624 C C . ARG A 1 80 ? 21.176 -11.563 -23.192 1.00 37.62 80 ARG A C 1
ATOM 626 O O . ARG A 1 80 ? 20.401 -12.260 -23.822 1.00 37.62 80 ARG A O 1
ATOM 633 N N . HIS A 1 81 ? 21.204 -11.531 -21.856 1.00 37.78 81 HIS A N 1
ATOM 634 C CA . HIS A 1 81 ? 20.328 -12.312 -20.966 1.00 37.78 81 HIS A CA 1
ATOM 635 C C . HIS A 1 81 ? 19.839 -11.524 -19.737 1.00 37.78 81 HIS A C 1
ATOM 637 O O . HIS A 1 81 ? 19.262 -12.103 -18.824 1.00 37.78 81 HIS A O 1
ATOM 643 N N . VAL A 1 82 ? 20.061 -10.209 -19.691 1.00 41.47 82 VAL A N 1
ATOM 644 C CA . VAL A 1 82 ? 19.528 -9.356 -18.626 1.00 41.47 82 VAL A CA 1
ATOM 645 C C . VAL A 1 82 ? 18.583 -8.389 -19.317 1.00 41.47 82 VAL A C 1
ATOM 647 O O . VAL A 1 82 ? 19.035 -7.482 -20.013 1.00 41.47 82 VAL A O 1
ATOM 650 N N . GLY A 1 83 ? 17.277 -8.653 -19.222 1.00 42.16 83 GLY A N 1
ATOM 651 C CA . GLY A 1 83 ? 16.256 -7.710 -19.673 1.00 42.16 83 GLY A CA 1
ATOM 652 C C . GLY A 1 83 ? 16.526 -6.331 -19.069 1.00 42.16 83 GLY A C 1
ATOM 653 O O . GLY A 1 83 ? 17.083 -6.227 -17.977 1.00 42.16 83 GLY A O 1
ATOM 654 N N . SER A 1 84 ? 16.200 -5.261 -19.790 1.00 46.56 84 SER A N 1
ATOM 655 C CA . SER A 1 84 ? 16.370 -3.892 -19.289 1.00 46.56 84 SER A CA 1
ATOM 656 C C . SER A 1 84 ? 15.310 -3.628 -18.209 1.00 46.56 84 SER A C 1
ATOM 658 O O . SER A 1 84 ? 14.248 -3.073 -18.472 1.00 46.56 84 SER A O 1
ATOM 660 N N . PHE A 1 85 ? 15.551 -4.154 -17.007 1.00 52.84 85 PHE A N 1
ATOM 661 C CA . PHE A 1 85 ? 14.638 -4.134 -15.871 1.00 52.84 85 PHE A CA 1
ATOM 662 C C . PHE A 1 85 ? 14.700 -2.775 -15.176 1.00 52.84 85 PHE A C 1
ATOM 664 O O . PHE A 1 85 ? 15.537 -2.600 -14.298 1.00 52.84 85 PHE A O 1
ATOM 671 N N . ALA A 1 86 ? 13.774 -1.875 -15.525 1.00 59.56 86 ALA A N 1
ATOM 672 C CA . ALA A 1 86 ? 13.485 -0.609 -14.842 1.00 59.56 86 ALA A CA 1
ATOM 673 C C . ALA A 1 86 ? 14.668 0.387 -14.743 1.00 59.56 86 ALA A C 1
ATOM 675 O O . ALA A 1 86 ? 15.805 0.051 -14.417 1.00 59.56 86 ALA A O 1
ATOM 676 N N . SER A 1 87 ? 14.412 1.663 -15.014 1.00 71.06 87 SER A N 1
ATOM 677 C CA . SER A 1 87 ? 15.447 2.695 -14.912 1.00 71.06 87 SER A CA 1
ATOM 678 C C . SER A 1 87 ? 15.924 2.876 -13.457 1.00 71.06 87 SER A C 1
ATOM 680 O O . SER A 1 87 ? 15.244 2.501 -12.495 1.00 71.06 87 SER A O 1
ATOM 682 N N . VAL A 1 88 ? 17.096 3.492 -13.256 1.00 75.56 88 VAL A N 1
ATOM 683 C CA . VAL A 1 88 ? 17.576 3.873 -11.908 1.00 75.56 88 VAL A CA 1
ATOM 684 C C . VAL A 1 88 ? 16.550 4.769 -11.202 1.00 75.56 88 VAL A C 1
ATOM 686 O O . VAL A 1 88 ? 16.375 4.695 -9.983 1.00 75.56 88 VAL A O 1
ATOM 689 N N . GLN A 1 89 ? 15.832 5.582 -11.973 1.00 73.94 89 GLN A N 1
ATOM 690 C CA . GLN A 1 89 ? 14.748 6.438 -11.520 1.00 73.94 89 GLN A CA 1
ATOM 691 C C . GLN A 1 89 ? 13.569 5.606 -11.004 1.00 73.94 89 GLN A C 1
ATOM 693 O O . GLN A 1 89 ? 13.107 5.861 -9.893 1.00 73.94 89 GLN A O 1
ATOM 698 N N . ASP A 1 90 ? 13.148 4.571 -11.735 1.00 74.69 90 ASP A N 1
ATOM 699 C CA . ASP A 1 90 ? 12.066 3.666 -11.318 1.00 74.69 90 ASP A CA 1
ATOM 700 C C . ASP A 1 90 ? 12.430 2.904 -10.043 1.00 74.69 90 ASP A C 1
ATOM 702 O O . ASP A 1 90 ? 11.620 2.783 -9.124 1.00 74.69 90 ASP A O 1
ATOM 706 N N . ALA A 1 91 ? 13.675 2.427 -9.943 1.00 80.12 91 ALA A N 1
ATOM 707 C CA . ALA A 1 91 ? 14.161 1.767 -8.737 1.00 80.12 91 ALA A CA 1
ATOM 708 C C . ALA A 1 91 ? 14.159 2.703 -7.524 1.00 80.12 91 ALA A C 1
ATOM 710 O O . ALA A 1 91 ? 13.719 2.315 -6.441 1.00 80.12 91 ALA A O 1
ATOM 711 N N . THR A 1 92 ? 14.596 3.945 -7.721 1.00 82.81 92 THR A N 1
ATOM 712 C CA . THR A 1 92 ? 14.622 4.969 -6.672 1.00 82.81 92 THR A CA 1
ATOM 713 C C . THR A 1 92 ? 13.211 5.368 -6.239 1.00 82.81 92 THR A C 1
ATOM 715 O O . THR A 1 92 ? 12.943 5.489 -5.043 1.00 82.81 92 THR A O 1
ATOM 718 N N . ALA A 1 93 ? 12.295 5.550 -7.192 1.00 82.19 93 ALA A N 1
ATOM 719 C CA . ALA A 1 93 ? 10.894 5.851 -6.917 1.00 82.19 93 ALA A CA 1
ATOM 720 C C . ALA A 1 93 ? 10.220 4.699 -6.160 1.00 82.19 93 ALA A C 1
ATOM 722 O O . ALA A 1 93 ? 9.531 4.937 -5.167 1.00 82.19 93 ALA A O 1
ATOM 723 N N . ALA A 1 94 ? 10.484 3.454 -6.571 1.00 83.88 94 ALA A N 1
ATOM 724 C CA . ALA A 1 94 ? 9.944 2.270 -5.919 1.00 83.88 94 ALA A CA 1
ATOM 725 C C . ALA A 1 94 ? 10.375 2.158 -4.453 1.00 83.88 94 ALA A C 1
ATOM 727 O O . ALA A 1 94 ? 9.532 1.942 -3.584 1.00 83.88 94 ALA A O 1
ATOM 728 N N . ILE A 1 95 ? 11.665 2.366 -4.174 1.00 89.19 95 ILE A N 1
ATOM 729 C CA . ILE A 1 95 ? 12.196 2.364 -2.806 1.00 89.19 95 ILE A CA 1
ATOM 730 C C . ILE A 1 95 ? 11.563 3.487 -1.982 1.00 89.19 95 ILE A C 1
ATOM 732 O O . ILE A 1 95 ? 10.991 3.209 -0.933 1.00 89.19 95 ILE A O 1
ATOM 736 N N . LYS A 1 96 ? 11.559 4.730 -2.484 1.00 88.88 96 LYS A N 1
ATOM 737 C CA . LYS A 1 96 ? 10.977 5.872 -1.758 1.00 88.88 96 LYS A CA 1
ATOM 738 C C . LYS A 1 96 ? 9.506 5.670 -1.407 1.00 88.88 96 LYS A C 1
ATOM 740 O O . LYS A 1 96 ? 9.062 6.065 -0.331 1.00 88.88 96 LYS A O 1
ATOM 745 N N . HIS A 1 97 ? 8.722 5.105 -2.321 1.00 87.25 97 HIS A N 1
ATOM 746 C CA . HIS A 1 97 ? 7.309 4.841 -2.064 1.00 87.25 97 HIS A CA 1
ATOM 747 C C . HIS A 1 97 ? 7.111 3.713 -1.050 1.00 87.25 97 HIS A C 1
ATOM 749 O O . HIS A 1 97 ? 6.247 3.846 -0.183 1.00 87.25 97 HIS A O 1
ATOM 755 N N . ALA A 1 98 ? 7.927 2.656 -1.113 1.00 89.94 98 ALA A N 1
ATOM 756 C CA . ALA A 1 98 ? 7.902 1.576 -0.134 1.00 89.94 98 ALA A CA 1
ATOM 757 C C . ALA A 1 98 ? 8.289 2.065 1.273 1.00 89.94 98 ALA A C 1
ATOM 759 O O . ALA A 1 98 ? 7.563 1.794 2.225 1.00 89.94 98 ALA A O 1
ATOM 760 N N . GLU A 1 99 ? 9.368 2.842 1.400 1.00 92.75 99 GLU A N 1
ATOM 761 C CA . GLU A 1 99 ? 9.818 3.432 2.671 1.00 92.75 99 GLU A CA 1
ATOM 762 C C . GLU A 1 99 ? 8.747 4.339 3.279 1.00 92.75 99 GLU A C 1
ATOM 764 O O . GLU A 1 99 ? 8.362 4.168 4.433 1.00 92.75 99 GLU A O 1
ATOM 769 N N . ARG A 1 100 ? 8.184 5.253 2.478 1.00 91.06 100 ARG A N 1
ATOM 770 C CA . ARG A 1 100 ? 7.141 6.172 2.946 1.00 91.06 100 ARG A CA 1
ATOM 771 C C . ARG A 1 100 ? 5.897 5.436 3.449 1.00 91.06 100 ARG A C 1
ATOM 773 O O . ARG A 1 100 ? 5.290 5.866 4.430 1.00 91.06 100 ARG A O 1
ATOM 780 N N . LEU A 1 101 ? 5.492 4.364 2.767 1.00 92.12 101 LEU A N 1
ATOM 781 C CA . LEU A 1 101 ? 4.378 3.536 3.222 1.00 92.12 101 LEU A CA 1
ATOM 782 C C . LEU A 1 101 ? 4.734 2.817 4.525 1.00 92.12 101 LEU A C 1
ATOM 784 O O . LEU A 1 101 ? 3.929 2.824 5.452 1.00 92.12 101 LEU A O 1
ATOM 788 N N . PHE A 1 102 ? 5.939 2.256 4.612 1.00 93.62 102 PHE A N 1
ATOM 789 C CA . PHE A 1 102 ? 6.407 1.562 5.805 1.00 93.62 102 PHE A CA 1
ATOM 790 C C . PHE A 1 102 ? 6.430 2.479 7.033 1.00 93.62 102 PHE A C 1
ATOM 792 O O . PHE A 1 102 ? 5.917 2.100 8.084 1.00 93.62 102 PHE A O 1
ATOM 799 N N . ASP A 1 103 ? 6.943 3.702 6.894 1.00 94.69 103 ASP A N 1
ATOM 800 C CA . ASP A 1 103 ? 6.968 4.693 7.973 1.00 94.69 103 ASP A CA 1
ATOM 801 C C . ASP A 1 103 ? 5.559 5.075 8.434 1.00 94.69 103 ASP A C 1
ATOM 803 O O . ASP A 1 103 ? 5.288 5.135 9.636 1.00 94.69 103 ASP A O 1
ATOM 807 N N . PHE A 1 104 ? 4.640 5.281 7.485 1.00 94.06 104 PHE A N 1
ATOM 808 C CA . PHE A 1 104 ? 3.237 5.542 7.793 1.00 94.06 104 PHE A CA 1
ATOM 809 C C . PHE A 1 104 ? 2.604 4.374 8.559 1.00 94.06 104 PHE A C 1
ATOM 811 O O . PHE A 1 104 ? 2.043 4.575 9.634 1.00 94.06 104 PHE A O 1
ATOM 818 N N . VAL A 1 105 ? 2.723 3.151 8.035 1.00 94.19 105 VAL A N 1
ATOM 819 C CA . VAL A 1 105 ? 2.130 1.950 8.639 1.00 94.19 105 VAL A CA 1
ATOM 820 C C . VAL A 1 105 ? 2.704 1.702 10.027 1.00 94.19 105 VAL A C 1
ATOM 822 O O . VAL A 1 105 ? 1.950 1.461 10.966 1.00 94.19 105 VAL A O 1
ATOM 825 N N . LYS A 1 106 ? 4.024 1.815 10.187 1.00 94.69 106 LYS A N 1
ATOM 826 C CA . LYS A 1 106 ? 4.688 1.695 11.485 1.00 94.69 106 LYS A CA 1
ATOM 827 C C . LYS A 1 106 ? 4.114 2.698 12.484 1.00 94.69 106 LYS A C 1
ATOM 829 O O . LYS A 1 106 ? 3.743 2.301 13.585 1.00 94.69 106 LYS A O 1
ATOM 834 N N . GLY A 1 107 ? 3.998 3.966 12.088 1.00 95.00 107 GLY A N 1
ATOM 835 C CA . GLY A 1 107 ? 3.417 5.006 12.932 1.00 95.00 107 GLY A CA 1
ATOM 836 C C . GLY A 1 107 ? 1.956 4.738 13.297 1.00 95.00 107 GLY A C 1
ATOM 837 O O . GLY A 1 107 ? 1.560 4.991 14.428 1.00 95.00 107 GLY A O 1
ATOM 838 N N . GLU A 1 108 ? 1.152 4.207 12.376 1.00 93.44 108 GLU A N 1
ATOM 839 C CA . GLU A 1 108 ? -0.260 3.905 12.628 1.00 93.44 108 GLU A CA 1
ATOM 840 C C . GLU A 1 108 ? -0.494 2.651 13.472 1.00 93.44 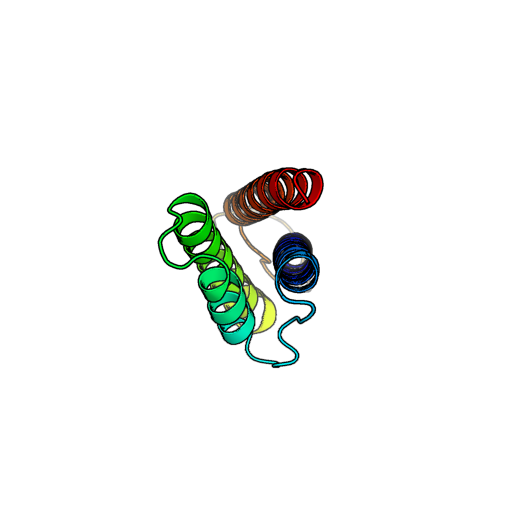108 GLU A C 1
ATOM 842 O O . GLU A 1 108 ? -1.480 2.609 14.207 1.00 93.44 108 GLU A O 1
ATOM 847 N N . ILE A 1 109 ? 0.374 1.641 13.361 1.00 92.88 109 ILE A N 1
ATOM 848 C CA . ILE A 1 109 ? 0.310 0.417 14.171 1.00 92.88 109 ILE A CA 1
ATOM 849 C C . ILE A 1 109 ? 0.771 0.698 15.601 1.00 92.88 109 ILE A C 1
ATOM 851 O O . ILE A 1 109 ? 0.158 0.209 16.538 1.00 92.88 109 ILE A O 1
ATOM 855 N N . GLN A 1 110 ? 1.804 1.524 15.792 1.00 92.62 110 GLN A N 1
ATOM 856 C CA . GLN A 1 110 ? 2.310 1.885 17.125 1.00 92.62 110 GLN A CA 1
ATOM 857 C C . GLN A 1 110 ? 1.321 2.695 17.982 1.00 92.62 110 GLN A C 1
ATOM 859 O O . GLN A 1 110 ? 1.584 2.918 19.161 1.00 92.62 110 GLN A O 1
ATOM 864 N N . LYS A 1 111 ? 0.220 3.172 17.392 1.00 90.19 111 LYS A N 1
ATOM 865 C CA . LYS A 1 111 ? -0.850 3.914 18.080 1.00 90.19 111 LYS A CA 1
ATOM 866 C C . LYS A 1 111 ? -1.994 3.020 18.573 1.00 90.19 111 LYS A C 1
ATOM 868 O O . LYS A 1 111 ? -2.893 3.542 19.228 1.00 90.19 111 LYS A O 1
ATOM 873 N N . ILE A 1 112 ? -2.004 1.745 18.185 1.00 87.12 112 ILE A N 1
ATOM 874 C CA . ILE A 1 112 ? -3.001 0.741 18.588 1.00 87.12 112 ILE A CA 1
ATOM 875 C C . ILE A 1 112 ? -2.557 0.132 19.916 1.00 87.12 112 ILE A C 1
ATOM 877 O O . ILE A 1 112 ? -3.424 0.003 20.805 1.00 87.12 112 ILE A O 1
#

Foldseek 3Di:
DLVLLVLLLVLLQLLLCLQPVGADPDPDSVVSLVSQCVSDVPDPLSVVLSVLSVVSVVLVCCQVPNPDQDDDDDDDDDDPPDRNRDDPVNVVSSNVSSVSSNVVSVVVSVVD

Nearest PDB structures (foldseek):
  3o10-assembly2_C  TM=5.524E-01  e=8.511E-01  Homo sapiens